Protein AF-A0A508TL03-F1 (afdb_monomer_lite)

Foldseek 3Di:
DPPVLVVVLVVLVVVLVVCVVVVHDNVVSVVVNVVSVVVVVVVVD

Structure (mmCIF, N/CA/C/O backbone):
data_AF-A0A508TL03-F1
#
_entry.id   AF-A0A508TL03-F1
#
loop_
_atom_site.group_PDB
_atom_site.id
_atom_site.type_symbol
_atom_site.label_atom_id
_atom_site.label_alt_id
_atom_site.label_comp_id
_atom_site.label_asym_id
_atom_site.label_entity_id
_atom_site.label_seq_id
_atom_site.pdbx_PDB_ins_code
_atom_site.Cartn_x
_atom_site.Cartn_y
_atom_site.Cartn_z
_atom_site.occupancy
_atom_site.B_iso_or_equiv
_atom_site.auth_seq_id
_atom_site.auth_comp_id
_atom_site.auth_asym_id
_atom_site.auth_atom_id
_atom_site.pdbx_PDB_model_num
ATOM 1 N N . MET A 1 1 ? 18.368 -3.331 -10.527 1.00 61.44 1 MET A N 1
ATOM 2 C CA . MET A 1 1 ? 17.249 -3.372 -9.563 1.00 61.44 1 MET A CA 1
ATOM 3 C C . MET A 1 1 ? 17.444 -2.253 -8.567 1.00 61.44 1 MET A C 1
ATOM 5 O O . MET A 1 1 ? 18.501 -2.197 -7.946 1.00 61.44 1 MET A O 1
ATOM 9 N N . ASP A 1 2 ? 16.479 -1.346 -8.464 1.00 75.94 2 ASP A N 1
ATOM 10 C CA . ASP A 1 2 ? 16.564 -0.216 -7.544 1.00 75.94 2 ASP A CA 1
ATOM 11 C C . ASP A 1 2 ? 16.282 -0.683 -6.105 1.00 75.94 2 ASP A C 1
ATOM 13 O O . ASP A 1 2 ? 15.144 -0.780 -5.643 1.00 75.94 2 ASP A O 1
ATOM 17 N N . VAL A 1 3 ? 17.359 -1.023 -5.393 1.00 79.94 3 VAL A N 1
ATOM 18 C CA . VAL A 1 3 ? 17.327 -1.490 -3.999 1.00 79.94 3 VAL A CA 1
ATOM 19 C C . VAL A 1 3 ? 16.667 -0.460 -3.072 1.00 79.94 3 VAL A C 1
ATOM 21 O O . VAL A 1 3 ? 16.140 -0.833 -2.022 1.00 79.94 3 VAL A O 1
ATOM 24 N N . GLN A 1 4 ? 16.676 0.830 -3.426 1.00 81.25 4 GLN A N 1
ATOM 25 C CA . GLN A 1 4 ? 16.025 1.863 -2.620 1.00 81.25 4 GLN A CA 1
ATOM 26 C C . GLN A 1 4 ? 14.500 1.777 -2.734 1.00 81.25 4 GLN A C 1
ATOM 28 O O . GLN A 1 4 ? 13.824 1.834 -1.705 1.00 81.25 4 GLN A O 1
ATOM 33 N N . LYS A 1 5 ? 13.967 1.538 -3.936 1.00 80.88 5 LYS A N 1
ATOM 34 C CA . LYS A 1 5 ? 12.522 1.361 -4.157 1.00 80.88 5 LYS A CA 1
ATOM 35 C C . LYS A 1 5 ? 11.977 0.102 -3.503 1.00 80.88 5 LYS A C 1
ATOM 37 O O . LYS A 1 5 ? 10.937 0.144 -2.847 1.00 80.88 5 LYS A O 1
ATOM 42 N N . ASP A 1 6 ? 12.722 -0.998 -3.581 1.00 85.56 6 ASP A N 1
ATOM 43 C CA . ASP A 1 6 ? 12.340 -2.239 -2.903 1.00 85.56 6 ASP A CA 1
ATOM 44 C C . ASP A 1 6 ? 12.298 -2.052 -1.374 1.00 85.56 6 ASP A C 1
ATOM 46 O O . ASP A 1 6 ? 11.375 -2.525 -0.705 1.00 85.56 6 ASP A O 1
ATOM 50 N N . ARG A 1 7 ? 13.241 -1.286 -0.805 1.00 91.06 7 ARG A N 1
ATOM 51 C CA . ARG A 1 7 ? 13.227 -0.926 0.625 1.00 91.06 7 ARG A CA 1
ATOM 52 C C . ARG A 1 7 ? 12.046 -0.034 0.999 1.00 91.06 7 ARG A C 1
ATOM 54 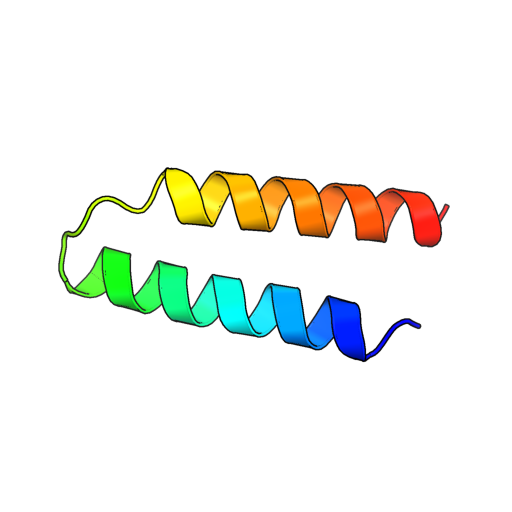O O . ARG A 1 7 ? 11.504 -0.188 2.094 1.00 91.06 7 ARG A O 1
ATOM 61 N N . GLU A 1 8 ? 11.653 0.891 0.129 1.00 90.75 8 GLU A N 1
ATOM 62 C CA . GLU A 1 8 ? 10.496 1.754 0.364 1.00 90.75 8 GLU A CA 1
ATOM 63 C C . GLU A 1 8 ? 9.191 0.951 0.391 1.00 90.75 8 GLU A C 1
ATOM 65 O O . GLU A 1 8 ? 8.412 1.092 1.335 1.00 90.75 8 GLU A O 1
ATOM 70 N N . ILE A 1 9 ? 8.99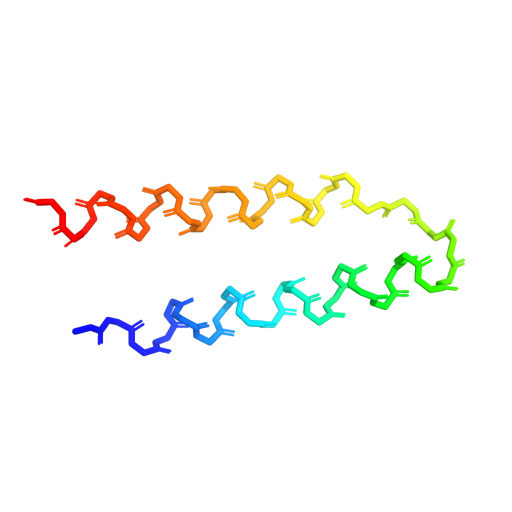6 0.034 -0.562 1.00 91.25 9 ILE A N 1
ATOM 71 C CA . ILE A 1 9 ? 7.834 -0.867 -0.592 1.00 91.25 9 ILE A CA 1
ATOM 72 C C . ILE A 1 9 ? 7.766 -1.699 0.695 1.00 91.25 9 ILE A C 1
ATOM 74 O O . ILE A 1 9 ? 6.714 -1.765 1.334 1.00 91.25 9 ILE A O 1
ATOM 78 N N . ILE A 1 10 ? 8.888 -2.283 1.129 1.00 93.94 10 ILE A N 1
ATOM 79 C CA . ILE A 1 10 ? 8.956 -3.056 2.381 1.00 93.94 10 ILE A CA 1
ATOM 80 C C . ILE A 1 10 ? 8.591 -2.182 3.591 1.00 93.94 10 ILE A C 1
ATOM 82 O O . ILE A 1 10 ? 7.815 -2.607 4.451 1.00 93.94 10 ILE A O 1
ATOM 86 N N . ARG A 1 11 ? 9.099 -0.945 3.663 1.00 95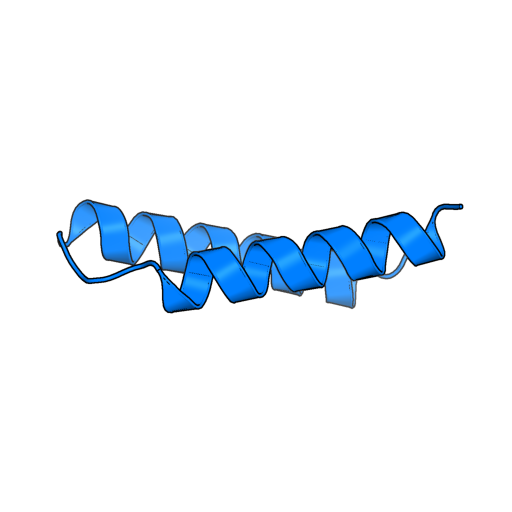.56 11 ARG A N 1
ATOM 87 C CA . ARG A 1 11 ? 8.774 -0.009 4.751 1.00 95.56 11 ARG A CA 1
ATOM 88 C C . ARG A 1 11 ? 7.276 0.302 4.795 1.00 95.56 11 ARG A C 1
ATOM 90 O O . ARG A 1 11 ? 6.685 0.244 5.873 1.00 95.56 11 ARG A O 1
ATOM 97 N N . LEU A 1 12 ? 6.664 0.582 3.645 1.00 95.31 12 LEU A N 1
ATOM 98 C CA . LEU A 1 12 ? 5.229 0.857 3.549 1.00 95.31 12 LEU A CA 1
ATOM 99 C C . LEU A 1 12 ? 4.386 -0.360 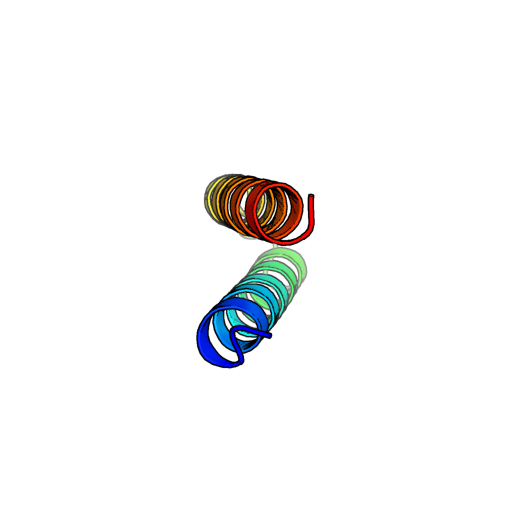3.965 1.00 95.31 12 LEU A C 1
ATOM 101 O O . LEU A 1 12 ? 3.385 -0.205 4.662 1.00 95.31 12 LEU A O 1
ATOM 105 N N . TRP A 1 13 ? 4.818 -1.578 3.626 1.00 95.88 13 TRP A N 1
ATOM 106 C CA . TRP A 1 13 ? 4.171 -2.814 4.080 1.00 95.88 13 TRP A CA 1
ATOM 107 C C . TRP A 1 13 ? 4.219 -2.998 5.600 1.00 95.88 13 TRP A C 1
ATOM 109 O O . TRP A 1 13 ? 3.222 -3.397 6.209 1.00 95.88 13 TRP A O 1
ATOM 119 N N . HIS A 1 14 ? 5.352 -2.692 6.236 1.00 96.81 14 HIS A N 1
ATOM 120 C CA . HIS A 1 14 ? 5.448 -2.725 7.697 1.00 96.81 14 HIS A CA 1
ATOM 121 C C . HIS A 1 14 ? 4.517 -1.703 8.354 1.00 96.81 14 HIS A C 1
ATOM 123 O O . HIS A 1 14 ? 3.847 -2.027 9.337 1.00 96.81 14 HIS A O 1
ATOM 129 N N . GLU A 1 15 ? 4.441 -0.496 7.796 1.00 95.44 15 GLU A N 1
ATOM 130 C CA . GLU A 1 15 ? 3.553 0.559 8.280 1.00 95.44 15 GLU A CA 1
ATOM 131 C C . GLU A 1 15 ? 2.076 0.172 8.126 1.00 95.44 15 GLU A C 1
ATOM 133 O O . GLU A 1 15 ? 1.310 0.300 9.081 1.00 95.44 15 GLU A O 1
ATOM 138 N N . LEU A 1 16 ? 1.694 -0.408 6.983 1.00 96.00 16 LEU A N 1
ATOM 139 C CA . LEU A 1 16 ? 0.352 -0.946 6.756 1.00 96.00 16 LEU A CA 1
ATOM 140 C C . LEU A 1 16 ? -0.014 -1.993 7.810 1.00 96.00 16 LEU A C 1
ATOM 142 O O . LEU A 1 16 ? -1.077 -1.914 8.426 1.00 96.00 16 LEU A O 1
ATOM 146 N N . ARG A 1 17 ? 0.884 -2.953 8.054 1.00 96.19 17 ARG A N 1
ATOM 147 C CA . ARG A 1 17 ? 0.651 -4.018 9.034 1.00 96.19 17 ARG A CA 1
ATOM 148 C C . ARG A 1 17 ? 0.514 -3.464 10.450 1.00 96.19 17 ARG A C 1
ATOM 150 O O . ARG A 1 17 ? -0.298 -3.976 11.215 1.00 96.19 17 ARG A O 1
ATOM 157 N N . ARG A 1 18 ? 1.279 -2.425 10.806 1.00 96.62 18 ARG A N 1
ATOM 158 C CA . ARG A 1 18 ? 1.137 -1.734 12.096 1.00 96.62 18 ARG A CA 1
ATOM 159 C C . ARG A 1 18 ? -0.244 -1.087 12.218 1.00 96.62 18 ARG A C 1
ATOM 161 O O . ARG A 1 18 ? -0.954 -1.380 13.172 1.00 96.62 18 ARG A O 1
ATOM 168 N N . LEU A 1 19 ? -0.653 -0.296 11.224 1.00 95.94 19 LEU A N 1
ATOM 169 C CA . LEU A 1 19 ? -1.955 0.381 11.225 1.00 95.94 19 LEU A CA 1
ATOM 170 C C . LEU A 1 19 ? -3.121 -0.612 11.302 1.00 95.94 19 LEU A C 1
ATOM 172 O O . LEU A 1 19 ? -4.045 -0.409 12.079 1.00 95.94 19 LEU A O 1
ATOM 176 N N . GLN A 1 20 ? -3.054 -1.720 10.558 1.00 94.56 20 GLN A N 1
ATOM 177 C CA . GLN A 1 20 ? -4.073 -2.773 10.609 1.00 94.56 20 GLN A CA 1
ATOM 178 C C . GLN A 1 20 ? -4.166 -3.440 11.986 1.00 94.56 20 GLN A C 1
ATOM 180 O O . GLN A 1 20 ? -5.269 -3.714 12.451 1.00 94.56 20 GLN A O 1
ATOM 185 N N . ARG A 1 21 ? -3.031 -3.683 12.659 1.00 96.88 21 ARG A N 1
ATOM 186 C CA . ARG A 1 21 ? -3.025 -4.246 14.022 1.00 96.88 21 ARG A CA 1
ATOM 187 C C . ARG A 1 21 ? -3.604 -3.285 15.053 1.00 96.88 21 ARG A C 1
ATOM 189 O O . ARG A 1 21 ? -4.231 -3.738 16.000 1.00 96.88 21 ARG A O 1
ATOM 196 N N . GLU A 1 22 ? -3.392 -1.989 14.866 1.00 95.88 22 GLU A N 1
ATOM 197 C CA . GLU A 1 22 ? -3.902 -0.936 15.748 1.00 95.88 22 GLU A CA 1
ATOM 198 C C . GLU A 1 22 ? -5.348 -0.521 15.406 1.00 95.88 22 GLU A C 1
ATOM 200 O O . GLU A 1 22 ? -5.924 0.315 16.095 1.00 95.88 22 GLU A O 1
ATOM 205 N N . GLY A 1 23 ? -5.953 -1.097 14.356 1.00 94.50 23 GLY A N 1
ATOM 206 C CA . GLY A 1 23 ? -7.295 -0.728 13.889 1.00 94.50 23 GLY A CA 1
ATOM 207 C C . GLY A 1 23 ? -7.371 0.687 13.304 1.00 94.50 23 GLY A C 1
ATOM 208 O O . GLY A 1 23 ? -8.448 1.277 13.241 1.00 94.50 23 GLY A O 1
ATOM 209 N N . LEU A 1 24 ? -6.232 1.248 12.893 1.00 94.12 24 LEU A N 1
ATOM 210 C CA . LEU A 1 24 ? -6.119 2.611 12.391 1.00 94.12 24 LEU A CA 1
ATOM 211 C C . LEU A 1 24 ? -6.406 2.696 10.883 1.00 94.12 24 LEU A C 1
ATOM 213 O O . LEU A 1 24 ? -6.159 1.741 10.134 1.00 94.12 24 LEU A O 1
ATOM 217 N N . PRO A 1 25 ? -6.869 3.862 10.394 1.00 94.25 25 PRO A N 1
ATOM 218 C CA . PRO A 1 25 ? -7.063 4.091 8.969 1.00 94.25 25 PRO A CA 1
ATOM 219 C C . PRO A 1 25 ? -5.772 3.864 8.175 1.00 94.25 25 PRO A C 1
ATOM 221 O O . PRO A 1 25 ? -4.759 4.523 8.398 1.00 94.25 25 PRO A O 1
ATOM 224 N N . SER A 1 26 ? -5.821 2.950 7.206 1.00 95.81 26 SER A N 1
ATOM 225 C CA . SER A 1 26 ? -4.653 2.532 6.418 1.00 95.81 26 SER A CA 1
ATOM 226 C C . SER A 1 26 ? -4.760 2.833 4.921 1.00 95.81 26 SER A C 1
ATOM 228 O O . SER A 1 26 ? -3.804 2.615 4.178 1.00 95.81 26 SER A O 1
ATOM 230 N N . ALA A 1 27 ? -5.881 3.408 4.470 1.00 94.12 27 ALA A N 1
ATOM 231 C CA . ALA A 1 27 ? -6.151 3.681 3.055 1.00 94.12 27 ALA A CA 1
ATOM 232 C C . ALA A 1 27 ? -5.071 4.552 2.383 1.00 94.12 27 ALA A C 1
ATOM 234 O O . ALA A 1 27 ? -4.723 4.335 1.224 1.00 94.12 27 ALA A O 1
ATOM 235 N N . ALA A 1 28 ? -4.503 5.516 3.116 1.00 93.88 28 ALA A N 1
ATOM 236 C CA . ALA A 1 28 ? -3.423 6.359 2.608 1.00 93.88 28 ALA A CA 1
ATOM 237 C C . ALA A 1 28 ? -2.133 5.561 2.340 1.00 93.88 28 ALA A C 1
ATOM 239 O O . ALA A 1 28 ? -1.470 5.796 1.333 1.00 93.88 28 ALA A O 1
ATOM 240 N N . ILE A 1 29 ? -1.796 4.598 3.205 1.00 94.06 29 ILE A N 1
ATOM 241 C CA . ILE A 1 29 ? -0.619 3.738 3.026 1.00 94.06 29 ILE A CA 1
ATOM 242 C C . ILE A 1 29 ? -0.838 2.749 1.884 1.00 94.06 29 ILE A C 1
ATOM 244 O O . ILE A 1 29 ? 0.059 2.581 1.065 1.00 94.06 29 ILE A O 1
ATOM 248 N N . VAL A 1 30 ? -2.038 2.173 1.766 1.00 94.44 30 VAL A N 1
ATOM 249 C CA . VAL A 1 30 ? -2.387 1.284 0.644 1.00 94.44 30 VAL A CA 1
ATOM 250 C C . VAL A 1 30 ? -2.170 1.991 -0.697 1.00 94.44 30 VAL A C 1
ATOM 252 O O . VAL A 1 30 ? -1.432 1.480 -1.535 1.00 94.44 30 VAL A O 1
ATOM 255 N N . ARG A 1 31 ? -2.678 3.221 -0.860 1.00 95.44 31 ARG A N 1
ATOM 256 C CA . ARG A 1 31 ? -2.462 4.012 -2.087 1.00 95.44 31 ARG A CA 1
ATOM 257 C C . ARG A 1 31 ? -0.986 4.293 -2.380 1.00 95.44 31 ARG A C 1
ATOM 259 O O . ARG A 1 31 ? -0.583 4.346 -3.539 1.00 95.44 31 ARG A O 1
ATOM 266 N N . ARG A 1 32 ? -0.161 4.494 -1.344 1.00 94.38 32 ARG A N 1
ATOM 267 C CA . ARG A 1 32 ? 1.290 4.688 -1.513 1.00 94.38 32 ARG A CA 1
ATOM 268 C C . ARG A 1 32 ? 1.980 3.404 -1.971 1.00 94.38 32 ARG A C 1
ATOM 270 O O . ARG A 1 32 ? 2.846 3.483 -2.835 1.00 94.38 32 ARG A O 1
ATOM 277 N N . ILE A 1 33 ? 1.573 2.248 -1.442 1.00 94.06 33 ILE A N 1
ATOM 278 C CA . ILE A 1 33 ? 2.076 0.935 -1.876 1.00 94.06 33 ILE A CA 1
ATOM 279 C C . ILE A 1 33 ? 1.707 0.685 -3.338 1.00 94.06 33 ILE A C 1
ATOM 281 O O . ILE A 1 33 ? 2.584 0.349 -4.126 1.00 94.06 33 ILE A O 1
ATOM 285 N N . GLU A 1 34 ? 0.445 0.895 -3.717 1.00 94.31 34 GLU A N 1
ATOM 286 C CA . GLU A 1 34 ? -0.025 0.718 -5.098 1.00 94.31 34 GLU A CA 1
ATOM 287 C C . GLU A 1 34 ? 0.775 1.576 -6.083 1.00 94.31 34 GLU A C 1
ATOM 289 O O . GLU A 1 34 ? 1.230 1.082 -7.112 1.00 94.31 34 GLU A O 1
ATOM 294 N N . LYS A 1 35 ? 1.017 2.848 -5.739 1.00 94.00 35 LYS A N 1
ATOM 295 C CA . LYS A 1 35 ? 1.830 3.745 -6.565 1.00 94.00 35 LYS A CA 1
ATOM 296 C C . LYS A 1 35 ? 3.276 3.255 -6.699 1.00 94.00 35 LYS A C 1
ATOM 298 O O . LYS A 1 35 ? 3.794 3.215 -7.811 1.00 94.00 35 LYS A O 1
ATOM 303 N N . ALA A 1 36 ? 3.909 2.865 -5.592 1.00 91.44 36 ALA A N 1
ATOM 304 C CA . ALA A 1 36 ? 5.286 2.370 -5.601 1.00 91.44 36 ALA A CA 1
ATOM 305 C C . ALA A 1 36 ? 5.427 1.061 -6.402 1.00 91.44 36 ALA A C 1
ATOM 307 O O . ALA A 1 36 ? 6.408 0.871 -7.119 1.00 91.44 36 ALA A O 1
ATOM 308 N N . LEU A 1 37 ? 4.429 0.173 -6.328 1.00 91.44 37 LEU A N 1
ATOM 309 C CA . LEU A 1 37 ? 4.381 -1.051 -7.129 1.00 91.44 37 LEU A CA 1
ATOM 310 C C . LEU A 1 37 ? 4.213 -0.750 -8.623 1.00 91.44 37 LEU A C 1
ATOM 312 O O . LEU A 1 37 ? 4.941 -1.321 -9.429 1.00 91.44 37 LEU A O 1
ATOM 316 N N . ALA A 1 38 ? 3.322 0.175 -8.986 1.00 91.81 38 ALA A N 1
ATOM 317 C CA . ALA A 1 38 ? 3.120 0.579 -10.377 1.00 91.81 38 ALA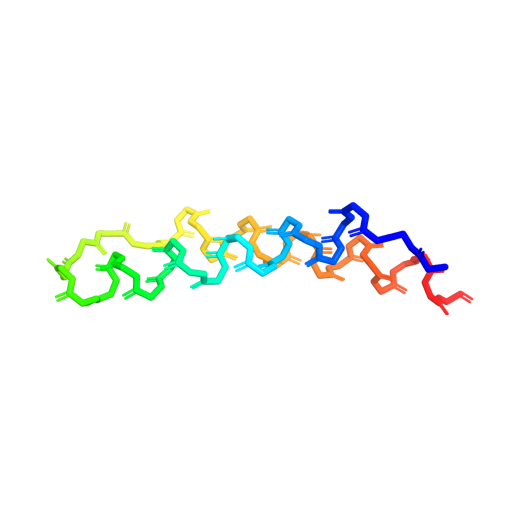 A CA 1
ATOM 318 C C . ALA A 1 38 ? 4.368 1.244 -10.985 1.00 91.81 38 ALA A C 1
ATOM 320 O O . ALA A 1 38 ? 4.682 1.031 -12.154 1.00 91.81 38 ALA A O 1
ATOM 321 N N . GLU A 1 39 ? 5.104 2.042 -10.206 1.00 90.00 39 GLU A N 1
ATOM 322 C CA . GLU A 1 39 ? 6.386 2.608 -10.646 1.00 90.00 39 GLU A CA 1
ATOM 323 C C . GLU A 1 39 ? 7.439 1.519 -10.873 1.00 90.00 39 GLU A C 1
ATOM 325 O O . GLU A 1 39 ? 8.139 1.554 -11.881 1.00 90.00 39 GLU A O 1
ATOM 330 N N . ARG A 1 40 ? 7.510 0.517 -9.989 1.00 86.50 40 ARG A N 1
ATOM 331 C CA . ARG A 1 40 ? 8.420 -0.626 -10.146 1.00 86.50 40 ARG A CA 1
ATOM 332 C C . ARG A 1 40 ? 8.084 -1.475 -11.370 1.00 86.50 40 ARG A C 1
ATOM 334 O O . ARG A 1 40 ? 8.991 -1.918 -12.064 1.00 86.50 40 ARG A O 1
ATOM 341 N N . GLU A 1 41 ? 6.800 -1.705 -11.635 1.00 87.00 41 GLU A N 1
ATOM 342 C CA . GLU A 1 41 ? 6.345 -2.462 -12.805 1.00 87.00 41 GLU A CA 1
ATOM 343 C C . GLU A 1 41 ? 6.739 -1.763 -14.113 1.00 87.00 41 GLU A C 1
ATOM 345 O O . GLU A 1 41 ? 7.243 -2.413 -15.024 1.00 87.00 41 GLU A O 1
ATOM 350 N N . ARG A 1 42 ? 6.612 -0.430 -14.178 1.00 87.00 42 ARG A N 1
ATOM 351 C CA . ARG A 1 42 ? 7.046 0.366 -15.340 1.00 87.00 42 ARG A CA 1
ATOM 352 C C . ARG A 1 42 ? 8.548 0.321 -15.596 1.00 87.00 42 ARG A C 1
ATOM 354 O O . ARG A 1 42 ? 8.955 0.478 -16.735 1.00 87.00 42 ARG A O 1
ATOM 361 N N . GLU A 1 43 ? 9.360 0.168 -14.557 1.00 82.19 43 GLU A N 1
ATOM 362 C CA . GLU A 1 43 ? 10.821 0.075 -14.689 1.00 82.19 43 GLU A CA 1
ATOM 363 C C . GLU A 1 43 ? 11.313 -1.333 -15.020 1.00 82.19 43 GLU A C 1
ATOM 365 O O . GLU A 1 43 ? 12.460 -1.504 -15.429 1.00 82.19 43 GLU A O 1
ATOM 370 N N . ALA A 1 44 ? 10.47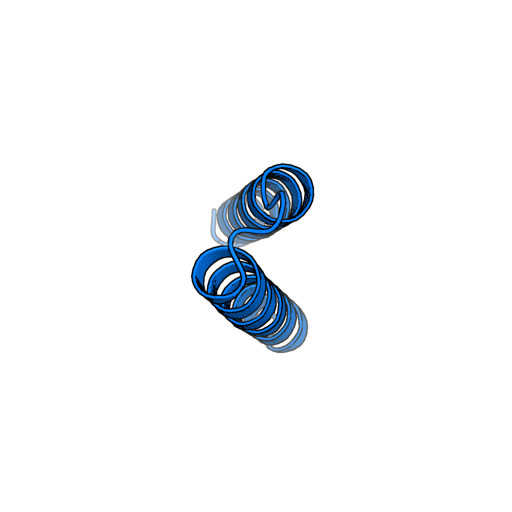0 -2.340 -14.794 1.00 76.62 44 ALA A N 1
ATOM 371 C CA . ALA A 1 44 ? 10.763 -3.729 -15.112 1.00 76.62 44 ALA A CA 1
ATOM 372 C C . ALA A 1 44 ? 10.320 -4.134 -16.533 1.00 76.62 44 ALA A C 1
ATOM 374 O O . ALA A 1 44 ? 10.739 -5.198 -16.992 1.00 76.62 44 ALA A O 1
ATOM 375 N N . ALA A 1 45 ? 9.481 -3.320 -17.187 1.00 70.81 45 ALA A N 1
ATOM 376 C CA . ALA A 1 45 ? 8.999 -3.486 -18.562 1.00 70.81 45 ALA A CA 1
ATOM 377 C C . ALA A 1 45 ? 9.920 -2.794 -19.579 1.00 70.81 45 ALA A C 1
ATOM 379 O O . ALA A 1 45 ? 10.125 -3.386 -20.663 1.00 70.81 45 ALA A O 1
#

Radius of gyration: 11.47 Å; chains: 1; bounding box: 25×11×34 Å

Secondary structure (DSSP, 8-state):
--HHHHHHHHHHHHHHHHHHHTT---HHHHHHHHHHHHHHHHHH-

Organism: NCBI:txid2511166

pLDDT: mean 90.34, std 7.65, range [61.44, 96.88]

Sequence (45 aa):
MDVQKDREIIRLWHELRRLQREGLPSAAIVRRIEKALAEREREAA